Protein AF-A0A536SD25-F1 (afdb_monomer_lite)

Structure (mmCIF, N/CA/C/O backbone):
data_AF-A0A536SD25-F1
#
_entry.id   AF-A0A536SD25-F1
#
loop_
_atom_site.group_PDB
_atom_site.id
_atom_site.type_symbol
_atom_site.label_atom_id
_atom_site.label_alt_id
_atom_site.label_comp_id
_atom_site.label_asym_id
_atom_site.label_entity_id
_atom_site.label_seq_id
_atom_site.pdbx_PDB_ins_code
_atom_site.Cartn_x
_atom_site.Cartn_y
_atom_site.Cartn_z
_atom_site.occupancy
_atom_site.B_iso_or_equiv
_atom_site.auth_seq_id
_atom_site.auth_comp_id
_atom_site.auth_asym_id
_atom_site.auth_atom_id
_atom_site.pdbx_PDB_model_num
ATOM 1 N N . MET A 1 1 ? -5.907 -5.108 15.186 1.00 84.50 1 MET A N 1
ATOM 2 C CA . MET A 1 1 ? -5.564 -6.238 14.288 1.00 84.50 1 MET A CA 1
ATOM 3 C C . MET A 1 1 ? -5.475 -5.700 12.869 1.00 84.50 1 MET A C 1
ATOM 5 O O . MET A 1 1 ? -6.352 -4.924 12.509 1.00 84.50 1 MET A O 1
ATOM 9 N N . ILE A 1 2 ? -4.439 -6.063 12.104 1.00 92.44 2 ILE A N 1
ATOM 10 C CA . ILE A 1 2 ? -4.366 -5.763 10.665 1.00 92.44 2 ILE A CA 1
ATOM 11 C C . ILE A 1 2 ? -4.864 -6.995 9.911 1.00 92.44 2 ILE A C 1
ATOM 13 O O . ILE A 1 2 ? -4.375 -8.096 10.151 1.00 92.44 2 ILE A O 1
ATOM 17 N N . ILE A 1 3 ? -5.845 -6.802 9.038 1.00 92.75 3 ILE A N 1
ATOM 18 C CA . ILE A 1 3 ? -6.518 -7.851 8.278 1.00 92.75 3 ILE A CA 1
ATOM 19 C C . ILE A 1 3 ? -6.179 -7.659 6.802 1.00 92.75 3 ILE A C 1
ATOM 21 O O . ILE A 1 3 ? -6.390 -6.582 6.242 1.00 92.75 3 ILE A O 1
ATOM 25 N N . ALA A 1 4 ? -5.685 -8.716 6.170 1.00 88.56 4 ALA A N 1
ATOM 26 C CA . ALA A 1 4 ? -5.508 -8.801 4.728 1.00 88.56 4 ALA A CA 1
ATOM 27 C C . ALA A 1 4 ? -6.316 -9.992 4.205 1.00 88.56 4 ALA A C 1
ATOM 29 O O . ALA A 1 4 ? -6.414 -11.017 4.877 1.00 88.56 4 ALA A O 1
ATOM 30 N N . ASP A 1 5 ? -6.860 -9.850 3.002 1.00 84.69 5 ASP A N 1
ATOM 31 C CA . ASP A 1 5 ? -7.472 -10.946 2.250 1.00 84.69 5 ASP A CA 1
ATOM 32 C C . ASP A 1 5 ? -6.688 -11.133 0.942 1.00 84.69 5 ASP A C 1
ATOM 34 O O . ASP A 1 5 ? -5.796 -10.338 0.622 1.00 84.69 5 ASP A O 1
ATOM 38 N N . CYS A 1 6 ? -6.981 -12.185 0.184 1.00 81.00 6 CYS A N 1
ATOM 39 C CA . CYS A 1 6 ? -6.296 -12.445 -1.074 1.00 81.00 6 CYS A CA 1
ATOM 40 C C . CYS A 1 6 ? -6.538 -11.310 -2.089 1.00 81.00 6 CYS A C 1
ATOM 42 O O . CYS A 1 6 ? -7.645 -10.787 -2.180 1.00 81.00 6 CYS A O 1
ATOM 44 N N . SER A 1 7 ? -5.553 -10.959 -2.926 1.00 81.69 7 SER A N 1
ATOM 45 C CA . SER A 1 7 ? -5.685 -9.830 -3.873 1.00 81.69 7 SER A CA 1
ATOM 46 C C . SER A 1 7 ? -6.772 -9.992 -4.944 1.00 81.69 7 SER A C 1
ATOM 48 O O . SER A 1 7 ? -7.048 -9.054 -5.681 1.00 81.69 7 SER A O 1
ATOM 50 N N . GLN A 1 8 ? -7.381 -11.170 -5.075 1.00 88.19 8 GLN A N 1
ATOM 51 C CA . GLN A 1 8 ? -8.514 -11.393 -5.977 1.00 88.19 8 GLN A CA 1
ATOM 52 C C . GLN A 1 8 ? -9.857 -11.401 -5.231 1.00 88.19 8 GLN A C 1
ATOM 54 O O . GLN A 1 8 ? -10.895 -11.136 -5.833 1.00 88.19 8 GLN A O 1
ATOM 59 N N . CYS A 1 9 ? -9.854 -11.689 -3.929 1.00 86.25 9 CYS A N 1
ATOM 60 C CA . CYS A 1 9 ? -11.046 -11.966 -3.134 1.00 86.25 9 CYS A CA 1
ATOM 61 C C . CYS A 1 9 ? -12.026 -10.775 -3.090 1.00 86.25 9 CYS A C 1
ATOM 63 O O . CYS A 1 9 ? -13.208 -10.999 -3.359 1.00 86.25 9 CYS A O 1
ATOM 65 N N . PRO A 1 10 ? -11.579 -9.515 -2.893 1.00 86.69 10 PRO A N 1
ATOM 66 C CA . PRO A 1 10 ? -12.476 -8.357 -2.880 1.00 86.69 10 PRO A CA 1
ATOM 67 C C . PRO A 1 10 ? -13.160 -8.077 -4.222 1.00 86.69 10 PRO A C 1
ATOM 69 O O . PRO A 1 10 ? -14.204 -7.436 -4.248 1.00 86.69 10 PRO A O 1
ATOM 72 N N . ILE A 1 11 ? -12.592 -8.541 -5.339 1.00 92.00 11 ILE A N 1
ATOM 73 C CA . ILE A 1 11 ? -13.043 -8.173 -6.693 1.00 92.00 11 ILE A CA 1
ATOM 74 C C . ILE A 1 11 ? -13.643 -9.351 -7.473 1.00 92.00 11 ILE A C 1
ATOM 76 O O . ILE A 1 11 ? -14.315 -9.152 -8.483 1.00 92.00 11 ILE A O 1
ATOM 80 N N . HIS A 1 12 ? -13.437 -10.589 -7.019 1.00 93.31 12 HIS A N 1
ATOM 81 C CA . HIS A 1 12 ? -13.992 -11.770 -7.673 1.00 93.31 12 HIS A CA 1
ATOM 82 C C . HIS A 1 12 ? -15.519 -11.819 -7.495 1.00 93.31 12 HIS A C 1
ATOM 84 O O . HIS A 1 12 ? -15.986 -11.705 -6.360 1.00 93.31 12 HIS A O 1
ATOM 90 N N . PRO A 1 13 ? -16.319 -12.083 -8.549 1.00 88.75 13 PRO A N 1
ATOM 91 C CA . PRO A 1 13 ? -17.784 -12.043 -8.468 1.00 88.75 13 PRO A CA 1
ATOM 92 C C . PRO A 1 13 ? -18.384 -12.894 -7.340 1.00 88.75 13 PRO A C 1
ATOM 94 O O . PRO A 1 13 ? -19.339 -12.478 -6.693 1.00 88.75 13 PRO A O 1
ATOM 97 N N . GLN A 1 14 ? -17.795 -14.063 -7.074 1.00 92.44 14 GLN A N 1
ATOM 98 C CA . GLN A 1 14 ? -18.274 -14.986 -6.038 1.00 92.44 14 GLN A CA 1
ATOM 99 C C . GLN A 1 14 ? -17.653 -14.734 -4.656 1.00 92.44 14 GLN A C 1
ATOM 101 O O . GLN A 1 14 ? -18.274 -15.055 -3.647 1.00 92.44 14 GLN A O 1
ATOM 106 N N . LEU A 1 15 ? -16.435 -14.179 -4.590 1.00 94.38 15 LEU A N 1
ATOM 107 C CA . LEU A 1 15 ? -15.720 -14.009 -3.316 1.00 94.38 15 LEU A CA 1
ATOM 108 C C . LEU A 1 15 ? -15.923 -12.616 -2.724 1.00 94.38 15 LEU A C 1
ATOM 110 O O . LEU A 1 15 ? -15.859 -12.479 -1.511 1.00 94.38 15 LEU A O 1
ATOM 114 N N . LYS A 1 16 ? -16.264 -11.605 -3.529 1.00 94.44 16 LYS A N 1
ATOM 115 C CA . LYS A 1 16 ? -16.527 -10.241 -3.056 1.00 94.44 16 LYS A CA 1
ATOM 116 C C . LYS A 1 16 ? -17.579 -10.182 -1.933 1.00 94.44 16 LYS A C 1
ATOM 118 O O . LYS A 1 16 ? -17.309 -9.544 -0.917 1.00 94.44 16 LYS A O 1
ATOM 123 N N . PRO A 1 17 ? -18.742 -10.867 -2.022 1.00 95.25 17 PRO A N 1
ATOM 124 C CA . PRO A 1 17 ? -19.688 -10.901 -0.902 1.00 95.25 17 PRO A CA 1
ATOM 125 C C . PRO A 1 17 ? -19.109 -11.587 0.344 1.00 95.25 17 PRO A C 1
ATOM 127 O O . PRO A 1 17 ? -19.433 -11.221 1.472 1.00 95.25 17 PRO A O 1
ATOM 130 N N . VAL A 1 18 ? -18.241 -12.584 0.147 1.00 95.38 18 VAL A N 1
ATOM 131 C CA . VAL A 1 18 ? -17.563 -13.305 1.229 1.00 95.38 18 VAL A CA 1
ATOM 132 C C . VAL A 1 18 ? -16.541 -12.400 1.918 1.00 95.38 18 VAL A C 1
ATOM 134 O O . VAL A 1 18 ? -16.542 -12.346 3.147 1.00 95.38 18 VAL A O 1
ATOM 137 N N . PHE A 1 19 ? -15.752 -11.644 1.152 1.00 96.56 19 PHE A N 1
ATOM 138 C CA . PHE A 1 19 ? -14.819 -10.633 1.648 1.00 96.56 19 PHE A CA 1
ATOM 139 C C . PHE A 1 19 ? -15.530 -9.647 2.579 1.00 96.56 19 PHE A C 1
ATOM 141 O O . PHE A 1 19 ? -15.169 -9.553 3.749 1.00 96.56 19 PHE A O 1
ATOM 148 N N . HIS A 1 20 ? -16.607 -9.003 2.117 1.00 97.50 20 HIS A N 1
ATOM 149 C CA . HIS A 1 20 ? -17.361 -8.042 2.936 1.00 97.50 20 HIS A CA 1
ATOM 150 C C . HIS A 1 20 ? -17.975 -8.682 4.187 1.00 97.50 20 HIS A C 1
ATOM 152 O O . HIS A 1 20 ? -17.898 -8.123 5.282 1.00 97.50 20 HIS A O 1
ATOM 158 N N . ARG A 1 21 ? -18.521 -9.900 4.067 1.00 97.06 21 ARG A N 1
ATOM 159 C CA . ARG A 1 21 ? -19.065 -10.642 5.217 1.00 97.06 21 ARG A CA 1
ATOM 160 C C . ARG A 1 21 ? -18.006 -10.898 6.292 1.00 97.06 21 ARG A C 1
ATOM 162 O O . ARG A 1 21 ? -18.295 -10.742 7.479 1.00 97.06 21 ARG A O 1
ATOM 169 N N . TYR A 1 22 ? -16.803 -11.321 5.903 1.00 96.44 22 TYR A N 1
ATOM 170 C CA . TYR A 1 22 ? -15.733 -11.608 6.862 1.00 96.44 22 TYR A CA 1
ATOM 171 C C . TYR A 1 22 ? -15.025 -10.350 7.359 1.00 96.44 22 TYR A C 1
ATOM 173 O O . TYR A 1 22 ? -14.673 -10.318 8.536 1.00 96.44 22 TYR A O 1
ATOM 181 N N . ALA A 1 23 ? -14.904 -9.309 6.533 1.00 96.88 23 ALA A N 1
ATOM 182 C CA . ALA A 1 23 ? -14.450 -7.990 6.963 1.00 96.88 23 ALA A CA 1
ATOM 183 C C . ALA A 1 23 ? -15.318 -7.478 8.120 1.00 96.88 23 ALA A C 1
ATOM 185 O O . ALA A 1 23 ? -14.783 -7.089 9.159 1.00 96.88 23 ALA A O 1
ATOM 186 N N . ARG A 1 24 ? -16.647 -7.604 7.997 1.00 97.75 24 ARG A N 1
ATOM 187 C CA . ARG A 1 24 ? -17.584 -7.275 9.075 1.00 97.75 24 ARG A CA 1
ATOM 188 C C . ARG A 1 24 ? -17.413 -8.153 10.304 1.00 97.75 24 ARG A C 1
ATOM 190 O O . ARG A 1 24 ? -17.169 -7.640 11.392 1.00 97.75 24 ARG A O 1
ATOM 197 N N . LYS A 1 25 ? -17.476 -9.476 10.138 1.00 97.50 25 LYS A N 1
ATOM 198 C CA . LYS A 1 25 ? -17.376 -10.416 11.266 1.00 97.50 25 LYS A CA 1
ATOM 199 C C . LYS A 1 25 ? -16.080 -10.229 12.062 1.00 97.50 25 LYS A C 1
ATOM 201 O O . LYS A 1 25 ? -16.088 -10.293 13.287 1.00 97.50 25 LYS A O 1
ATOM 206 N N . GLN A 1 26 ? -14.955 -10.019 11.380 1.00 96.75 26 GLN A N 1
ATOM 207 C CA . GLN A 1 26 ? -13.673 -9.793 12.045 1.00 96.75 26 GLN A CA 1
ATOM 208 C C . GLN A 1 26 ? -13.610 -8.413 12.701 1.00 96.75 26 GLN A C 1
ATOM 210 O O . GLN A 1 26 ? -13.072 -8.301 13.800 1.00 96.75 26 GLN A O 1
ATOM 215 N N . SER A 1 27 ? -14.188 -7.386 12.076 1.00 97.56 27 SER A N 1
ATOM 216 C CA . SER A 1 27 ? -14.279 -6.047 12.669 1.00 97.56 27 SER A CA 1
ATOM 217 C C . SER A 1 27 ? -15.108 -6.047 13.951 1.00 97.56 27 SER A C 1
ATOM 219 O O . SER A 1 27 ? -14.659 -5.496 14.950 1.00 97.56 27 SER A O 1
ATOM 221 N N . GLU A 1 28 ? -16.247 -6.745 13.976 1.00 97.50 28 GLU A N 1
ATOM 222 C CA . GLU A 1 28 ? -17.081 -6.907 15.178 1.00 97.50 28 GLU A CA 1
ATOM 223 C C . GLU A 1 28 ? -16.288 -7.529 16.340 1.00 97.50 28 GLU A C 1
ATOM 225 O O . GLU A 1 28 ? -16.349 -7.030 17.463 1.00 97.50 28 GLU A O 1
ATOM 230 N N . VAL A 1 29 ? -15.474 -8.559 16.071 1.00 97.31 29 VAL A N 1
ATOM 231 C CA . VAL A 1 29 ? -14.595 -9.170 17.086 1.00 97.31 29 VAL A CA 1
ATOM 232 C C . VAL A 1 29 ? -13.546 -8.175 17.585 1.00 97.31 29 VAL A C 1
ATOM 234 O O . VAL A 1 29 ? -13.345 -8.045 18.790 1.00 97.31 29 VAL A O 1
ATOM 237 N N . VAL A 1 30 ? -12.872 -7.457 16.683 1.00 97.06 30 VAL A N 1
ATOM 238 C CA . VAL A 1 30 ? -11.825 -6.492 17.059 1.00 97.06 30 VAL A CA 1
ATOM 239 C C . VAL A 1 30 ? -12.395 -5.365 17.922 1.00 97.06 30 VAL A C 1
ATOM 241 O O . VAL A 1 30 ? -11.819 -5.043 18.964 1.00 97.06 30 VAL A O 1
ATOM 244 N N . THR A 1 31 ? -13.545 -4.820 17.529 1.00 96.94 31 THR A N 1
ATOM 245 C CA . THR A 1 31 ? -14.230 -3.746 18.254 1.00 96.94 31 THR A CA 1
ATOM 246 C C . THR A 1 31 ? -14.765 -4.220 19.604 1.00 96.94 31 THR A C 1
ATOM 248 O O . THR A 1 31 ? -14.644 -3.491 20.588 1.00 96.94 31 THR A O 1
ATOM 251 N N . ALA A 1 32 ? -15.270 -5.456 19.706 1.00 97.62 32 ALA A N 1
ATOM 252 C CA . ALA A 1 32 ? -15.697 -6.042 20.982 1.00 97.62 32 ALA A CA 1
ATOM 253 C C . ALA A 1 32 ? -14.557 -6.133 22.016 1.00 97.62 32 ALA A C 1
ATOM 255 O O . ALA A 1 32 ? -14.810 -6.132 23.219 1.00 97.62 32 ALA A O 1
ATOM 256 N N . HIS A 1 33 ? -13.303 -6.156 21.557 1.00 97.19 33 HIS A N 1
ATOM 257 C CA . HIS A 1 33 ? -12.107 -6.115 22.401 1.00 97.19 33 HIS A CA 1
ATOM 258 C C . HIS A 1 33 ? -11.491 -4.709 22.538 1.00 97.19 33 HIS A C 1
ATOM 260 O O . HIS A 1 33 ? -10.344 -4.579 22.966 1.00 97.19 33 HIS A O 1
ATOM 266 N N . GLY A 1 34 ? -12.229 -3.649 22.190 1.00 96.19 34 GLY A N 1
ATOM 267 C CA . GLY A 1 34 ? -11.807 -2.257 22.381 1.00 96.19 34 GLY A CA 1
ATOM 268 C C . GLY A 1 34 ? -10.689 -1.792 21.442 1.00 96.19 34 GLY A C 1
ATOM 269 O O . GLY A 1 34 ? -10.063 -0.763 21.694 1.00 96.19 34 GLY A O 1
ATOM 270 N N . ALA A 1 35 ? -10.414 -2.536 20.370 1.00 96.31 35 ALA A N 1
ATOM 271 C CA . ALA A 1 35 ? -9.428 -2.171 19.361 1.00 96.31 35 ALA A CA 1
ATOM 272 C C . ALA A 1 35 ? -10.109 -1.667 18.083 1.00 96.31 35 ALA A C 1
ATOM 274 O O . ALA A 1 35 ? -11.256 -1.997 17.798 1.00 96.31 35 ALA A O 1
ATOM 275 N N . ARG A 1 36 ? -9.372 -0.903 17.271 1.00 95.44 36 ARG A N 1
ATOM 276 C CA . ARG A 1 36 ? -9.824 -0.503 15.934 1.00 95.44 36 ARG A CA 1
ATOM 277 C C . ARG A 1 36 ? -9.369 -1.527 14.882 1.00 95.44 36 ARG A C 1
ATOM 279 O O . ARG A 1 36 ? -8.180 -1.883 14.873 1.00 95.44 36 ARG A O 1
ATOM 286 N N . PRO A 1 37 ? -10.258 -2.009 13.996 1.00 97.56 37 PRO A N 1
ATOM 287 C CA . PRO A 1 37 ? -9.853 -2.820 12.854 1.00 97.56 37 PRO A CA 1
ATOM 288 C C . PRO A 1 37 ? -9.028 -1.999 11.857 1.00 97.56 37 PRO A C 1
ATOM 290 O O . PRO A 1 37 ? -9.214 -0.792 11.692 1.00 97.56 37 PRO A O 1
ATOM 293 N N . ILE A 1 38 ? -8.083 -2.668 11.198 1.00 98.31 38 ILE A N 1
ATOM 294 C CA . ILE A 1 38 ? -7.276 -2.087 10.127 1.00 98.31 38 ILE A CA 1
ATOM 295 C C . ILE A 1 38 ? -7.298 -3.056 8.950 1.00 98.31 38 ILE A C 1
ATOM 297 O O . ILE A 1 38 ? -6.944 -4.222 9.118 1.00 98.31 38 ILE A O 1
ATOM 301 N N . PHE A 1 39 ? -7.663 -2.583 7.764 1.00 98.44 39 PHE A N 1
ATOM 302 C CA . PHE A 1 39 ? -7.565 -3.347 6.528 1.00 98.44 39 PHE A CA 1
ATOM 303 C C . PHE A 1 39 ? -6.294 -3.002 5.769 1.00 98.44 39 PHE A C 1
ATOM 305 O O . PHE A 1 39 ? -5.930 -1.839 5.611 1.00 98.44 39 PHE A O 1
ATOM 312 N N . PHE A 1 40 ? -5.623 -4.028 5.269 1.00 98.50 40 PHE A N 1
ATOM 313 C CA . PHE A 1 40 ? -4.476 -3.891 4.391 1.00 98.50 40 PHE A CA 1
ATOM 314 C C . PHE A 1 40 ? -4.933 -4.056 2.938 1.00 98.50 40 PHE A C 1
ATOM 316 O O . PHE A 1 40 ? -5.194 -5.174 2.492 1.00 98.50 40 PHE A O 1
ATOM 323 N N . MET A 1 41 ? -5.055 -2.938 2.213 1.00 98.38 41 MET A N 1
ATOM 324 C CA . MET A 1 41 ? -5.435 -2.931 0.799 1.00 98.38 41 MET A CA 1
ATOM 325 C C . MET A 1 41 ? -4.293 -3.514 -0.029 1.00 98.38 41 MET A C 1
ATOM 327 O O . MET A 1 41 ? -3.248 -2.883 -0.199 1.00 98.38 41 MET A O 1
ATOM 331 N N . THR A 1 42 ? -4.500 -4.720 -0.544 1.00 95.44 42 THR A N 1
ATOM 332 C CA . THR A 1 42 ? -3.519 -5.442 -1.356 1.00 95.44 42 THR A CA 1
ATOM 333 C C . THR A 1 42 ? -3.403 -4.865 -2.772 1.00 95.44 42 THR A C 1
ATOM 335 O O . THR A 1 42 ? -4.187 -4.016 -3.196 1.00 95.44 42 THR A O 1
ATOM 338 N N . TRP A 1 43 ? -2.369 -5.282 -3.501 1.00 97.62 43 TRP A N 1
ATOM 339 C CA . TRP A 1 43 ? -2.031 -4.801 -4.844 1.00 97.62 43 TRP A CA 1
ATOM 340 C C . TRP A 1 43 ? -2.611 -5.677 -5.957 1.00 97.62 43 TRP A C 1
ATOM 342 O O . TRP A 1 43 ? -2.869 -6.869 -5.779 1.00 97.62 43 TRP A O 1
ATOM 352 N N . ALA A 1 44 ? -2.739 -5.076 -7.140 1.00 97.44 44 ALA A N 1
ATOM 353 C CA . ALA A 1 44 ? -3.017 -5.775 -8.385 1.00 97.44 44 ALA A CA 1
ATOM 354 C C . ALA A 1 44 ? -1.900 -6.764 -8.747 1.00 97.44 44 ALA A C 1
ATOM 356 O O . ALA A 1 44 ? -0.724 -6.533 -8.446 1.00 97.44 44 ALA A O 1
ATOM 357 N N . TYR A 1 45 ? -2.255 -7.842 -9.444 1.00 97.06 45 TYR A N 1
ATOM 358 C CA . TYR A 1 45 ? -1.259 -8.719 -10.057 1.00 97.06 45 TYR A CA 1
ATOM 359 C C . TYR A 1 45 ? -0.525 -7.989 -11.179 1.00 97.06 45 TYR A C 1
ATOM 361 O O . TYR A 1 45 ? -1.107 -7.130 -11.844 1.00 97.06 45 TYR A O 1
ATOM 369 N N . LYS A 1 46 ? 0.745 -8.340 -11.408 1.00 96.81 46 LYS A N 1
ATOM 370 C CA . LYS A 1 46 ? 1.598 -7.628 -12.375 1.00 96.81 46 LYS A CA 1
ATOM 371 C C . LYS A 1 46 ? 0.993 -7.584 -13.780 1.00 96.81 46 LYS A C 1
ATOM 373 O O . LYS A 1 46 ? 1.120 -6.592 -14.485 1.00 96.81 46 LYS A O 1
ATOM 378 N N . ASP A 1 47 ? 0.345 -8.670 -14.186 1.00 96.00 47 ASP A N 1
ATOM 379 C CA . ASP A 1 47 ? -0.298 -8.842 -15.490 1.00 96.00 47 ASP A CA 1
ATOM 380 C C . ASP A 1 47 ? -1.763 -8.377 -15.524 1.00 96.00 47 ASP A C 1
ATOM 382 O O . ASP A 1 47 ? -2.418 -8.505 -16.556 1.00 96.00 47 ASP A O 1
ATOM 386 N N . ARG A 1 48 ? -2.282 -7.832 -14.417 1.00 95.88 48 ARG A N 1
ATOM 387 C CA . ARG A 1 48 ? -3.672 -7.377 -14.265 1.00 95.88 48 ARG A CA 1
ATOM 388 C C . ARG A 1 48 ? -3.761 -6.014 -13.566 1.00 95.88 48 ARG A C 1
ATOM 390 O O . ARG A 1 48 ? -4.389 -5.901 -12.509 1.00 95.88 48 ARG A O 1
ATOM 397 N N . PRO A 1 49 ? -3.153 -4.950 -14.130 1.00 93.69 49 PRO A N 1
ATOM 398 C CA . PRO A 1 49 ? -3.173 -3.615 -13.524 1.00 93.69 49 PRO A CA 1
ATOM 399 C C . PRO A 1 49 ? -4.594 -3.047 -13.350 1.00 93.69 49 PRO A C 1
ATOM 401 O O . PRO A 1 49 ? -4.811 -2.216 -12.464 1.00 93.69 49 PRO A O 1
ATOM 404 N N . ASP A 1 50 ? -5.566 -3.549 -14.125 1.00 93.88 50 ASP A N 1
ATOM 405 C CA . ASP A 1 50 ? -7.001 -3.242 -14.043 1.00 93.88 50 ASP A CA 1
ATOM 406 C C . ASP A 1 50 ? -7.629 -3.567 -12.676 1.00 93.88 50 ASP A C 1
ATOM 408 O O . ASP A 1 50 ? -8.652 -2.988 -12.302 1.00 93.88 50 ASP A O 1
ATOM 412 N N . MET A 1 51 ? -7.000 -4.451 -11.893 1.00 96.69 51 MET A N 1
ATOM 413 C CA . MET A 1 51 ? -7.450 -4.790 -10.541 1.00 96.69 51 MET A CA 1
ATOM 414 C C . MET A 1 51 ? -7.285 -3.630 -9.552 1.00 96.69 51 MET A C 1
ATOM 416 O O . MET A 1 51 ? -8.016 -3.580 -8.567 1.00 96.69 51 MET A O 1
ATOM 420 N N . SER A 1 52 ? -6.348 -2.703 -9.787 1.00 96.31 52 SER A N 1
ATOM 421 C CA . SER A 1 52 ? -5.962 -1.679 -8.799 1.00 96.31 52 SER A CA 1
ATOM 422 C C . SER A 1 52 ? -7.143 -0.816 -8.353 1.00 96.31 52 SER A C 1
ATOM 424 O O . SER A 1 52 ? -7.354 -0.627 -7.157 1.00 96.31 52 SER A O 1
ATOM 426 N N . ALA A 1 53 ? -7.939 -0.325 -9.308 1.00 96.62 53 ALA A N 1
ATOM 427 C CA . ALA A 1 53 ? -9.085 0.535 -9.017 1.00 96.62 53 ALA A CA 1
ATOM 428 C C . ALA A 1 53 ? -10.198 -0.226 -8.281 1.00 96.62 53 ALA A C 1
ATOM 430 O O . ALA A 1 53 ? -10.761 0.283 -7.316 1.00 96.62 53 ALA A O 1
ATOM 431 N N . GLN A 1 54 ? -10.463 -1.467 -8.696 1.00 97.56 54 GLN A N 1
ATOM 432 C CA . GLN A 1 54 ? -11.478 -2.321 -8.078 1.00 97.56 54 GLN A CA 1
ATOM 433 C C . GLN A 1 54 ? -11.086 -2.703 -6.645 1.00 97.56 54 GLN A C 1
ATOM 435 O O . GLN A 1 54 ? -11.915 -2.664 -5.743 1.00 97.56 54 GLN A O 1
ATOM 440 N N . LEU A 1 55 ? -9.812 -3.031 -6.405 1.00 97.75 55 LEU A N 1
ATOM 441 C CA . LEU A 1 55 ? -9.314 -3.295 -5.055 1.00 97.75 55 LEU A CA 1
ATOM 442 C C . LEU A 1 55 ? -9.445 -2.055 -4.176 1.00 97.75 55 LEU A C 1
ATOM 444 O O . LEU A 1 55 ? -9.964 -2.153 -3.066 1.00 97.75 55 LEU A O 1
ATOM 448 N N . ALA A 1 56 ? -9.025 -0.894 -4.682 1.00 97.88 56 ALA A N 1
ATOM 449 C CA . ALA A 1 56 ? -9.136 0.354 -3.943 1.00 97.88 56 ALA A CA 1
ATOM 450 C C . ALA A 1 56 ? -10.585 0.654 -3.545 1.00 97.88 56 ALA A C 1
ATOM 452 O O . ALA A 1 56 ? -10.842 0.935 -2.376 1.00 97.88 56 ALA A O 1
ATOM 453 N N . GLU A 1 57 ? -11.532 0.520 -4.474 1.00 97.81 57 GLU A N 1
ATOM 454 C CA . GLU A 1 57 ? -12.960 0.692 -4.203 1.00 97.81 57 GLU A CA 1
ATOM 455 C C . GLU A 1 57 ? -13.449 -0.263 -3.105 1.00 97.81 57 GLU A C 1
ATOM 457 O O . GLU A 1 57 ? -13.992 0.180 -2.094 1.00 97.81 57 GLU A O 1
ATOM 462 N N . GLN A 1 58 ? -13.222 -1.569 -3.260 1.00 98.19 58 GLN A N 1
ATOM 463 C CA . GLN A 1 58 ? -13.808 -2.569 -2.364 1.00 98.19 58 GLN A CA 1
ATOM 464 C C . GLN A 1 58 ? -13.208 -2.521 -0.953 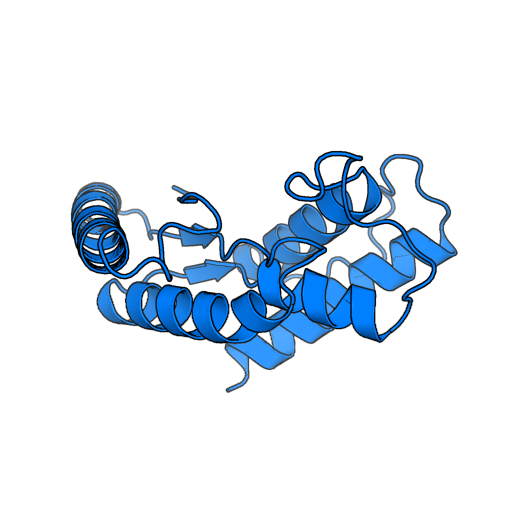1.00 98.19 58 GLN A C 1
ATOM 466 O O . GLN A 1 58 ? -13.943 -2.669 0.024 1.00 98.19 58 GLN A O 1
ATOM 471 N N . TYR A 1 59 ? -11.908 -2.242 -0.822 1.00 98.31 59 TYR A N 1
ATOM 472 C CA . TYR A 1 59 ? -11.290 -2.001 0.486 1.00 98.31 59 TYR A CA 1
ATOM 473 C C . TYR A 1 59 ? -11.753 -0.688 1.124 1.00 98.31 59 TYR A C 1
ATOM 475 O O . TYR A 1 59 ? -11.886 -0.639 2.345 1.00 98.31 59 TYR A O 1
ATOM 483 N N . THR A 1 60 ? -12.016 0.357 0.331 1.00 98.25 60 THR A N 1
ATOM 484 C CA . THR A 1 60 ? -12.545 1.632 0.848 1.00 98.25 60 THR A CA 1
ATOM 485 C C . THR A 1 60 ? -13.961 1.450 1.385 1.00 98.25 60 THR A C 1
ATOM 487 O O . THR A 1 60 ? -14.241 1.870 2.504 1.00 98.25 60 THR A O 1
ATOM 490 N N . LEU A 1 61 ? -14.829 0.766 0.631 1.00 98.25 61 LEU A N 1
ATOM 491 C CA . LEU A 1 61 ? -16.186 0.426 1.070 1.00 98.25 61 LEU A CA 1
ATOM 492 C C . LEU A 1 61 ? -16.158 -0.385 2.368 1.00 98.25 61 LEU A C 1
ATOM 494 O O . LEU A 1 61 ? -16.755 0.027 3.357 1.00 98.25 61 LEU A O 1
ATOM 498 N N . ALA A 1 62 ? -15.376 -1.471 2.405 1.00 98.00 62 ALA A N 1
ATOM 499 C CA . ALA A 1 62 ? -15.236 -2.279 3.614 1.00 98.00 62 ALA A CA 1
ATOM 500 C C . ALA A 1 62 ? -14.694 -1.456 4.793 1.00 98.00 62 ALA A C 1
ATOM 502 O O . ALA A 1 62 ? -15.175 -1.606 5.913 1.00 98.00 62 ALA A O 1
ATOM 503 N N . GLY A 1 63 ? -13.713 -0.581 4.548 1.00 98.00 63 GLY 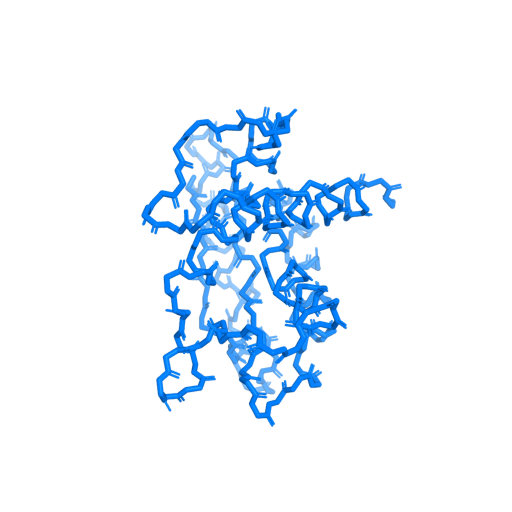A N 1
ATOM 504 C CA . GLY A 1 63 ? -13.172 0.337 5.547 1.00 98.00 63 GLY A CA 1
ATOM 505 C C . GLY A 1 63 ? -14.244 1.225 6.168 1.00 98.00 63 GLY A C 1
ATOM 506 O O . GLY A 1 63 ? -14.401 1.237 7.388 1.00 98.00 63 GLY A O 1
ATOM 507 N N . ASN A 1 64 ? -15.014 1.903 5.320 1.00 98.00 64 ASN A N 1
ATOM 508 C CA . ASN A 1 64 ? -16.076 2.814 5.737 1.00 98.00 64 ASN A CA 1
ATOM 509 C C . ASN A 1 64 ? -17.201 2.085 6.485 1.00 98.00 64 ASN A C 1
ATOM 511 O O . ASN A 1 64 ? -17.606 2.537 7.554 1.00 98.00 64 ASN A O 1
ATOM 515 N N . ASP A 1 65 ? -17.647 0.933 5.979 1.00 98.19 65 ASP A N 1
ATOM 516 C CA . ASP A 1 65 ? -18.741 0.148 6.570 1.00 98.19 65 ASP A CA 1
ATOM 517 C C . ASP A 1 65 ? -18.422 -0.374 7.982 1.00 98.19 65 ASP A C 1
ATOM 519 O O . ASP A 1 65 ? -19.329 -0.722 8.738 1.00 98.19 65 ASP A O 1
ATOM 523 N N . ASN A 1 66 ? -17.136 -0.450 8.340 1.00 97.81 66 ASN A N 1
ATOM 524 C CA . ASN A 1 66 ? -16.664 -1.051 9.589 1.00 97.81 66 ASN A CA 1
ATOM 525 C C . ASN A 1 66 ? -15.885 -0.083 10.496 1.00 97.81 66 ASN A C 1
ATOM 527 O O . ASN A 1 66 ? -15.271 -0.537 11.462 1.00 97.81 66 ASN A O 1
ATOM 531 N N . ASP A 1 67 ? -15.857 1.218 10.175 1.00 96.75 67 ASP A N 1
ATOM 532 C CA . ASP A 1 67 ? -14.980 2.224 10.813 1.00 96.75 67 ASP A CA 1
ATOM 533 C C . ASP A 1 67 ? -13.515 1.743 10.958 1.00 96.75 67 ASP A C 1
ATOM 535 O O . ASP A 1 67 ? -12.800 1.972 11.947 1.00 96.75 67 ASP A O 1
ATOM 539 N N . ALA A 1 68 ? -13.044 1.029 9.937 1.00 97.94 68 ALA A N 1
ATOM 540 C CA . ALA A 1 68 ? -11.699 0.490 9.894 1.00 97.94 68 ALA A CA 1
ATOM 541 C C . ALA A 1 68 ? -10.747 1.467 9.199 1.00 97.94 68 ALA A C 1
ATOM 543 O O . ALA A 1 68 ? -11.062 2.074 8.175 1.00 97.94 68 ALA A O 1
ATOM 544 N N . LEU A 1 69 ? -9.524 1.571 9.719 1.00 97.94 69 LEU A N 1
ATOM 545 C CA . LEU A 1 69 ? -8.445 2.237 8.989 1.00 97.94 69 LEU A CA 1
ATOM 546 C C . LEU A 1 69 ? -8.062 1.381 7.773 1.00 97.94 69 LEU A C 1
ATOM 548 O O . LEU A 1 69 ? -7.916 0.171 7.909 1.00 97.94 69 LEU A O 1
ATOM 552 N N . VAL A 1 70 ? -7.807 1.983 6.612 1.00 98.56 70 VAL A N 1
ATOM 553 C CA . VAL A 1 70 ? -7.311 1.252 5.433 1.00 98.56 70 VAL A CA 1
ATOM 554 C C . VAL A 1 70 ? -5.880 1.673 5.117 1.00 98.56 70 VAL A C 1
ATOM 556 O O . VAL A 1 70 ? -5.610 2.849 4.911 1.00 98.56 70 VAL A O 1
ATOM 559 N N . ILE A 1 71 ? -4.953 0.719 5.053 1.00 98.81 71 ILE A N 1
ATOM 560 C CA . ILE A 1 71 ? -3.580 0.935 4.581 1.00 98.81 71 ILE A CA 1
ATOM 561 C C . ILE A 1 71 ? -3.583 0.802 3.049 1.00 98.81 71 ILE A C 1
ATOM 563 O O . ILE A 1 71 ? -3.772 -0.316 2.566 1.00 98.81 71 ILE A O 1
ATOM 567 N N . PRO A 1 72 ? -3.345 1.875 2.267 1.00 98.69 72 PRO A N 1
ATOM 568 C CA . PRO A 1 72 ? -3.512 1.873 0.810 1.00 98.69 72 PRO A CA 1
ATOM 569 C C . PRO A 1 72 ? -2.286 1.313 0.055 1.00 98.69 72 PRO A C 1
ATOM 571 O O . PRO A 1 72 ? -1.765 1.944 -0.866 1.00 98.69 72 PRO A O 1
ATOM 5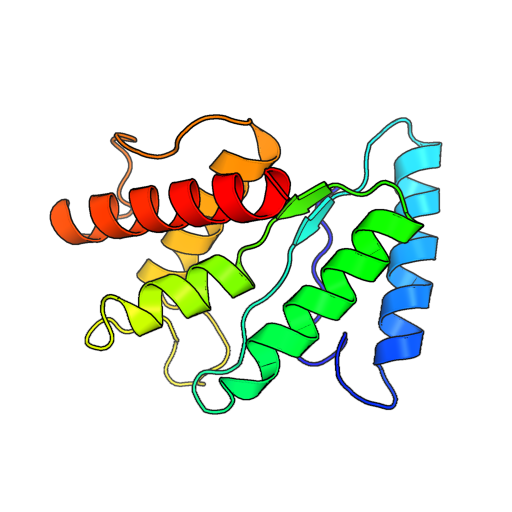74 N N . ALA A 1 73 ? -1.786 0.131 0.437 1.00 98.69 73 ALA A N 1
ATOM 575 C CA . ALA A 1 73 ? -0.568 -0.442 -0.154 1.00 98.69 73 ALA A CA 1
ATOM 576 C C . ALA A 1 73 ? -0.724 -0.754 -1.654 1.00 98.69 73 ALA A C 1
ATOM 578 O O . ALA A 1 73 ? 0.198 -0.504 -2.429 1.00 98.69 73 ALA A O 1
ATOM 579 N N . GLY A 1 74 ? -1.898 -1.217 -2.090 1.00 98.19 74 GLY A N 1
ATOM 580 C CA . GLY A 1 74 ? -2.194 -1.441 -3.506 1.00 98.19 74 GLY A CA 1
ATOM 581 C C . GLY A 1 74 ? -2.091 -0.181 -4.367 1.00 98.19 74 GLY A C 1
ATOM 582 O O . GLY A 1 74 ? -1.520 -0.221 -5.458 1.00 98.19 74 GLY A O 1
ATOM 583 N N . LEU A 1 75 ? -2.563 0.958 -3.853 1.00 98.69 75 LEU A N 1
ATOM 584 C CA . LEU A 1 75 ? -2.419 2.250 -4.529 1.00 98.69 75 LEU A CA 1
ATOM 585 C C . LEU A 1 75 ? -0.960 2.715 -4.557 1.00 98.69 75 LEU A C 1
ATOM 587 O O . LEU A 1 75 ? -0.516 3.265 -5.566 1.00 98.69 75 LEU A O 1
ATOM 591 N N . ALA A 1 76 ? -0.197 2.448 -3.492 1.00 98.81 76 ALA A N 1
ATOM 592 C CA . ALA A 1 76 ? 1.227 2.768 -3.454 1.00 98.81 76 ALA A CA 1
ATOM 593 C C . ALA A 1 76 ? 1.991 1.973 -4.522 1.00 98.81 76 ALA A C 1
ATOM 595 O O . ALA A 1 76 ? 2.801 2.556 -5.242 1.00 98.81 76 ALA A O 1
ATOM 596 N N . PHE A 1 77 ? 1.686 0.679 -4.682 1.00 98.56 77 PHE A N 1
ATOM 597 C CA . PHE A 1 77 ? 2.227 -0.166 -5.754 1.00 98.56 77 PHE A CA 1
ATOM 598 C C . PHE A 1 77 ? 1.929 0.414 -7.135 1.00 98.56 77 PHE A C 1
ATOM 600 O O . PHE A 1 77 ? 2.856 0.657 -7.906 1.00 98.56 77 PHE A O 1
ATOM 607 N N . ALA A 1 78 ? 0.655 0.687 -7.433 1.00 98.44 78 ALA A N 1
ATOM 608 C CA . ALA A 1 78 ? 0.251 1.234 -8.727 1.00 98.44 78 ALA A CA 1
ATOM 609 C C . ALA A 1 78 ? 0.976 2.557 -9.038 1.00 98.44 78 ALA A C 1
ATOM 611 O O . ALA A 1 78 ? 1.492 2.747 -10.141 1.00 98.44 78 ALA A O 1
ATOM 612 N N . LYS A 1 79 ? 1.088 3.445 -8.041 1.00 98.69 79 LYS A N 1
ATOM 613 C CA . LYS A 1 79 ? 1.795 4.727 -8.159 1.00 98.69 79 LYS A CA 1
ATOM 614 C C . LYS A 1 79 ? 3.301 4.543 -8.373 1.00 98.69 79 LYS A C 1
ATOM 616 O O . LYS A 1 79 ? 3.884 5.244 -9.198 1.00 98.69 79 LYS A O 1
ATOM 621 N N . ALA A 1 80 ? 3.935 3.615 -7.658 1.00 98.62 80 ALA A N 1
ATOM 622 C CA . ALA A 1 80 ? 5.367 3.355 -7.784 1.00 98.62 80 ALA A CA 1
ATOM 623 C C . ALA A 1 80 ? 5.721 2.767 -9.157 1.00 98.62 80 ALA A C 1
ATOM 625 O O . ALA A 1 80 ? 6.636 3.266 -9.810 1.00 98.62 80 ALA A O 1
ATOM 626 N N . ILE A 1 81 ? 4.943 1.784 -9.622 1.00 98.31 81 ILE A N 1
ATOM 627 C CA . ILE A 1 81 ? 5.095 1.161 -10.945 1.00 98.31 81 ILE A CA 1
ATOM 628 C C . ILE A 1 81 ? 4.928 2.204 -12.055 1.00 98.31 81 ILE A C 1
ATOM 630 O O . ILE A 1 81 ? 5.729 2.243 -12.983 1.00 98.31 81 ILE A O 1
ATOM 634 N N . ALA A 1 82 ? 3.933 3.091 -11.947 1.00 98.19 82 ALA A N 1
ATOM 635 C CA . ALA A 1 82 ? 3.719 4.148 -12.936 1.00 98.19 82 ALA A CA 1
ATOM 636 C C . ALA A 1 82 ? 4.876 5.165 -12.993 1.00 98.19 82 ALA A C 1
ATOM 638 O O . ALA A 1 82 ? 5.187 5.687 -14.060 1.00 98.19 82 ALA A O 1
ATOM 639 N N . ARG A 1 83 ? 5.511 5.461 -11.851 1.00 98.38 83 ARG A N 1
ATOM 640 C CA . ARG A 1 83 ? 6.603 6.445 -11.752 1.00 98.38 83 ARG A CA 1
ATOM 641 C C . ARG A 1 83 ? 7.971 5.881 -12.151 1.00 98.38 83 ARG A C 1
ATOM 643 O O . ARG A 1 83 ? 8.810 6.641 -12.626 1.00 98.38 83 ARG A O 1
ATOM 650 N N . ARG A 1 84 ? 8.220 4.594 -11.893 1.00 98.25 84 ARG A N 1
ATOM 651 C CA . ARG A 1 84 ? 9.509 3.911 -12.107 1.00 98.25 84 ARG A CA 1
ATOM 652 C C . ARG A 1 84 ? 9.260 2.482 -12.629 1.00 98.25 84 ARG A C 1
ATOM 654 O O . ARG A 1 84 ? 9.419 1.521 -11.871 1.00 98.25 84 ARG A O 1
ATOM 661 N N . PRO A 1 85 ? 8.807 2.326 -13.888 1.00 97.31 85 PRO A N 1
ATOM 662 C CA . PRO A 1 85 ? 8.409 1.029 -14.445 1.00 97.31 85 PRO A CA 1
ATOM 663 C C . PRO A 1 85 ? 9.575 0.050 -14.637 1.00 97.31 85 PRO A C 1
ATOM 665 O O . PRO A 1 85 ? 9.346 -1.138 -14.850 1.00 97.31 85 PRO A O 1
ATOM 668 N N . GLU A 1 86 ? 10.818 0.524 -14.572 1.00 97.56 86 GLU A N 1
ATOM 669 C CA . GLU A 1 86 ? 12.019 -0.306 -14.660 1.00 97.56 86 GLU A CA 1
ATOM 670 C C . GLU A 1 86 ? 12.351 -1.053 -13.355 1.00 97.56 86 GLU A C 1
ATOM 672 O O . GLU A 1 86 ? 13.199 -1.944 -13.356 1.00 97.56 86 GLU A O 1
ATOM 677 N N . LEU A 1 87 ? 11.687 -0.714 -12.243 1.00 98.06 87 LEU A N 1
ATOM 678 C CA . LEU A 1 87 ? 11.819 -1.418 -10.969 1.00 98.06 87 LEU A CA 1
ATOM 679 C C . LEU A 1 87 ? 10.902 -2.651 -10.910 1.00 98.06 87 LEU A C 1
ATOM 681 O O . LEU A 1 87 ? 9.730 -2.602 -11.280 1.00 98.06 87 LEU A O 1
ATOM 685 N N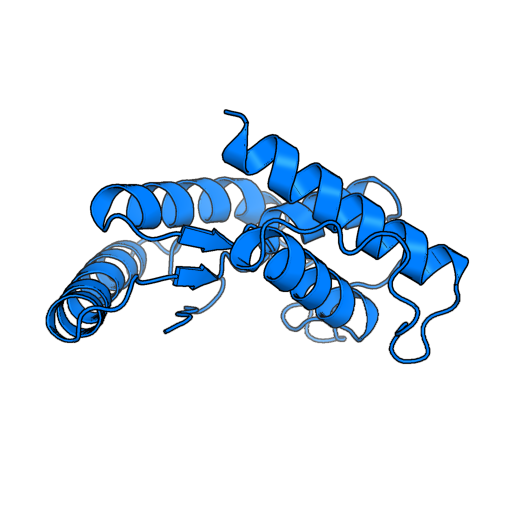 . GLU A 1 88 ? 11.412 -3.759 -10.367 1.00 97.75 88 GLU A N 1
ATOM 686 C CA . GLU A 1 88 ? 10.651 -5.006 -10.237 1.00 97.75 88 GLU A CA 1
ATOM 687 C C . GLU A 1 88 ? 9.984 -5.133 -8.862 1.00 97.75 88 GLU A C 1
ATOM 689 O O . GLU A 1 88 ? 10.630 -5.469 -7.868 1.00 97.75 88 GLU A O 1
ATOM 694 N N . PHE A 1 89 ? 8.673 -4.895 -8.797 1.00 98.19 89 PHE A N 1
ATOM 695 C CA . PHE A 1 89 ? 7.888 -4.950 -7.555 1.00 98.19 89 PHE A CA 1
ATOM 696 C C . PHE A 1 89 ? 7.373 -6.344 -7.200 1.00 98.19 89 PHE A C 1
ATOM 698 O O . PHE A 1 89 ? 6.858 -6.528 -6.095 1.00 98.19 89 PHE A O 1
ATOM 705 N N . TYR A 1 90 ? 7.517 -7.318 -8.100 1.00 98.38 90 TYR A N 1
ATOM 706 C CA . TYR A 1 90 ? 6.939 -8.647 -7.947 1.00 98.38 90 TYR A CA 1
ATOM 707 C C . TYR A 1 90 ? 8.000 -9.745 -7.957 1.00 98.38 90 TYR A C 1
ATOM 709 O O . TYR A 1 90 ? 9.061 -9.621 -8.564 1.00 98.38 90 TYR A O 1
ATOM 717 N N . GLN A 1 91 ? 7.683 -10.856 -7.308 1.00 98.06 91 GLN A N 1
ATOM 718 C CA . GLN A 1 91 ? 8.368 -12.124 -7.527 1.00 98.06 91 GLN A CA 1
ATOM 719 C C . GLN A 1 91 ? 8.052 -12.665 -8.936 1.00 98.06 91 GLN A C 1
ATOM 721 O O . GLN A 1 91 ? 7.089 -12.214 -9.571 1.00 98.06 91 GLN A O 1
ATOM 726 N N . PRO A 1 92 ? 8.800 -13.672 -9.432 1.00 97.38 92 PRO A N 1
ATOM 727 C CA . PRO A 1 92 ? 8.555 -14.271 -10.748 1.00 97.38 92 PRO A CA 1
ATOM 728 C C . PRO A 1 92 ? 7.125 -14.795 -10.958 1.00 97.38 92 PRO A C 1
ATOM 730 O O . PRO A 1 92 ? 6.662 -14.883 -12.094 1.00 97.38 92 PRO A O 1
ATOM 733 N N . ASP A 1 93 ? 6.404 -15.098 -9.874 1.00 96.88 93 ASP A N 1
ATOM 734 C CA . ASP A 1 93 ? 5.006 -15.528 -9.916 1.00 96.88 93 ASP A CA 1
ATOM 735 C C . ASP A 1 93 ? 4.007 -14.422 -10.293 1.00 96.88 93 ASP A C 1
ATOM 737 O O . ASP A 1 93 ? 2.847 -14.732 -10.559 1.00 96.88 93 ASP A O 1
ATOM 741 N N . LYS A 1 94 ? 4.440 -13.151 -10.361 1.00 96.94 94 LYS A N 1
ATOM 742 C CA . LYS A 1 94 ? 3.622 -11.967 -10.693 1.00 96.94 94 LYS A CA 1
ATOM 743 C C . LYS A 1 94 ? 2.557 -11.603 -9.652 1.00 96.94 94 LYS A C 1
ATOM 745 O O . LYS A 1 94 ? 1.704 -10.752 -9.930 1.00 96.94 94 LYS A O 1
ATOM 750 N N . ARG A 1 95 ? 2.576 -12.231 -8.474 1.00 96.06 95 ARG A N 1
ATOM 751 C CA . ARG A 1 95 ? 1.563 -12.083 -7.415 1.00 96.06 95 ARG A CA 1
ATOM 752 C C . ARG A 1 95 ? 2.165 -11.545 -6.131 1.00 96.06 95 ARG A C 1
ATOM 754 O O . ARG A 1 95 ? 1.639 -10.578 -5.579 1.00 96.06 95 ARG A O 1
ATOM 761 N N . HIS A 1 96 ? 3.251 -12.152 -5.672 1.00 96.38 96 HIS A N 1
ATOM 762 C CA . HIS A 1 96 ? 3.889 -11.783 -4.416 1.00 96.38 96 HIS A CA 1
ATOM 763 C C . HIS A 1 96 ? 4.873 -10.631 -4.612 1.00 96.38 96 HIS A C 1
ATOM 765 O O . HIS A 1 96 ? 5.417 -10.468 -5.706 1.00 96.38 96 HIS A O 1
ATOM 771 N N . PRO A 1 97 ? 5.110 -9.817 -3.573 1.00 97.44 97 PRO A N 1
ATOM 772 C CA . PRO A 1 97 ? 5.970 -8.661 -3.687 1.00 97.44 97 PRO A CA 1
ATOM 773 C C . PRO A 1 97 ? 7.444 -9.081 -3.649 1.00 97.44 97 PRO A C 1
ATOM 775 O O . PRO A 1 97 ? 7.844 -9.993 -2.920 1.00 97.44 97 PRO A O 1
ATOM 778 N N . SER A 1 98 ? 8.273 -8.383 -4.419 1.00 98.19 98 SER A N 1
ATOM 779 C CA . SER A 1 98 ? 9.730 -8.436 -4.283 1.00 98.19 98 SER A CA 1
ATOM 780 C C . SER A 1 98 ? 10.185 -7.730 -2.993 1.00 98.19 98 SER A C 1
ATOM 782 O O . SER A 1 98 ? 9.363 -7.234 -2.214 1.00 98.19 98 SER A O 1
ATOM 784 N N . LEU A 1 99 ? 11.500 -7.629 -2.760 1.00 98.12 99 LEU A N 1
ATOM 785 C CA . LEU A 1 99 ? 12.042 -6.854 -1.636 1.00 98.12 99 LEU A CA 1
ATOM 786 C C . LEU A 1 99 ? 11.597 -5.382 -1.687 1.00 98.12 99 LEU A C 1
ATOM 788 O O . LEU A 1 99 ? 11.142 -4.845 -0.679 1.00 98.12 99 LEU A O 1
ATOM 792 N N . ILE A 1 100 ? 11.661 -4.743 -2.861 1.00 98.19 100 ILE A N 1
ATOM 793 C CA . ILE A 1 100 ? 11.251 -3.340 -3.010 1.00 98.19 100 ILE A CA 1
ATOM 794 C C . ILE A 1 100 ? 9.735 -3.167 -2.845 1.00 98.19 100 ILE A C 1
ATOM 796 O O . ILE A 1 100 ? 9.295 -2.201 -2.222 1.00 98.19 100 ILE A O 1
ATOM 800 N N . GLY A 1 101 ? 8.932 -4.128 -3.320 1.00 98.25 101 GLY A N 1
ATOM 801 C CA . GLY A 1 101 ? 7.484 -4.130 -3.107 1.00 98.25 101 GLY A CA 1
ATOM 802 C C . GLY A 1 101 ? 7.130 -4.295 -1.629 1.00 98.25 101 GLY A C 1
ATOM 803 O O . GLY A 1 101 ? 6.299 -3.563 -1.092 1.00 98.25 101 GLY A O 1
ATOM 804 N N . THR A 1 102 ? 7.823 -5.199 -0.938 1.00 98.31 102 THR A N 1
ATOM 805 C CA . THR A 1 102 ? 7.653 -5.423 0.504 1.00 98.31 102 THR A CA 1
ATOM 806 C C . THR A 1 102 ? 8.026 -4.172 1.299 1.00 98.31 102 THR A C 1
ATOM 808 O O . THR A 1 102 ? 7.280 -3.758 2.187 1.00 98.31 102 THR A O 1
ATOM 811 N N . TYR A 1 103 ? 9.136 -3.518 0.947 1.00 98.62 103 TYR A N 1
ATOM 812 C CA . TYR A 1 103 ? 9.560 -2.274 1.587 1.00 98.62 103 TYR A CA 1
ATOM 813 C C . TYR A 1 103 ? 8.542 -1.144 1.384 1.00 98.62 103 TYR A C 1
ATOM 815 O O . TYR A 1 103 ? 8.178 -0.462 2.341 1.00 98.62 103 TYR A O 1
ATOM 823 N N . LEU A 1 104 ? 8.004 -0.988 0.171 1.00 98.88 104 LEU A N 1
ATOM 824 C CA . LEU A 1 104 ? 6.955 -0.008 -0.117 1.00 98.88 104 LEU A CA 1
ATOM 825 C C . LEU A 1 104 ? 5.684 -0.250 0.711 1.00 98.88 104 LEU A C 1
ATOM 827 O O . LEU A 1 104 ? 5.129 0.691 1.290 1.00 98.88 104 LEU A O 1
ATOM 831 N N . ALA A 1 105 ? 5.237 -1.504 0.806 1.00 98.62 105 ALA A N 1
ATOM 832 C CA . ALA A 1 105 ? 4.107 -1.892 1.649 1.00 98.62 105 ALA A CA 1
ATOM 833 C C . ALA A 1 105 ? 4.366 -1.581 3.136 1.00 98.62 105 ALA A C 1
ATOM 835 O O . ALA A 1 105 ? 3.476 -1.066 3.823 1.00 98.62 105 ALA A O 1
ATOM 836 N N . ALA A 1 106 ? 5.587 -1.820 3.624 1.00 98.44 106 ALA A N 1
ATOM 837 C CA . ALA A 1 106 ? 5.985 -1.492 4.991 1.00 98.44 106 ALA A CA 1
ATOM 838 C C . ALA A 1 106 ? 5.999 0.026 5.246 1.00 98.44 106 ALA A C 1
ATOM 840 O O . ALA A 1 106 ? 5.420 0.483 6.233 1.00 98.44 106 ALA A O 1
ATOM 841 N N . CYS A 1 107 ? 6.575 0.826 4.341 1.00 98.81 107 CYS A N 1
ATOM 842 C CA . CYS A 1 107 ? 6.541 2.290 4.434 1.00 98.81 107 CYS A CA 1
ATOM 843 C C . CYS A 1 107 ? 5.104 2.830 4.426 1.00 98.81 107 CYS A C 1
ATOM 845 O O . CYS A 1 107 ? 4.781 3.717 5.214 1.00 98.81 107 CYS A O 1
ATOM 847 N N . THR A 1 108 ? 4.233 2.274 3.580 1.00 98.88 108 THR A N 1
ATOM 848 C CA . THR A 1 108 ? 2.816 2.672 3.500 1.00 98.88 108 THR A CA 1
ATOM 849 C C . THR A 1 108 ? 2.071 2.321 4.787 1.00 98.88 108 THR A C 1
ATOM 851 O O . THR A 1 108 ? 1.305 3.132 5.304 1.00 98.88 108 THR A O 1
ATOM 854 N N . THR A 1 109 ? 2.348 1.143 5.353 1.00 98.69 109 THR A N 1
ATOM 855 C CA . THR A 1 109 ? 1.816 0.719 6.657 1.00 98.69 109 THR A CA 1
ATOM 856 C C . THR A 1 109 ? 2.261 1.661 7.768 1.00 98.69 109 THR A C 1
ATOM 858 O O . THR A 1 109 ? 1.426 2.138 8.534 1.00 98.69 109 THR A O 1
ATOM 861 N N . TYR A 1 110 ? 3.557 1.978 7.833 1.00 98.38 110 TYR A N 1
ATOM 862 C CA . TYR A 1 110 ? 4.097 2.906 8.823 1.00 98.38 110 TYR A CA 1
ATOM 863 C C . TYR A 1 110 ? 3.418 4.277 8.733 1.00 98.38 110 TYR A C 1
ATOM 865 O O . TYR A 1 110 ? 2.931 4.797 9.739 1.00 98.38 110 TYR A O 1
ATOM 873 N N . ALA A 1 111 ? 3.323 4.818 7.517 1.00 98.56 111 ALA A N 1
ATOM 874 C CA . ALA A 1 111 ? 2.701 6.106 7.254 1.00 98.56 111 ALA A CA 1
ATOM 875 C C . ALA A 1 111 ? 1.229 6.146 7.683 1.00 98.56 111 ALA A C 1
ATOM 877 O O . ALA A 1 111 ? 0.824 7.066 8.393 1.00 98.56 111 ALA A O 1
ATOM 878 N N . ALA A 1 112 ? 0.442 5.136 7.307 1.00 98.38 112 ALA A N 1
ATOM 879 C CA . ALA A 1 112 ? -0.986 5.081 7.608 1.00 98.38 112 ALA A CA 1
ATOM 880 C C . ALA A 1 112 ? -1.269 4.863 9.104 1.00 98.38 112 ALA A C 1
ATOM 882 O O . ALA A 1 112 ? -2.114 5.548 9.679 1.00 98.38 112 ALA A O 1
ATOM 883 N N . VAL A 1 113 ? -0.556 3.932 9.747 1.00 97.75 113 VAL A N 1
ATOM 884 C CA . VAL A 1 113 ? -0.821 3.546 11.144 1.00 97.75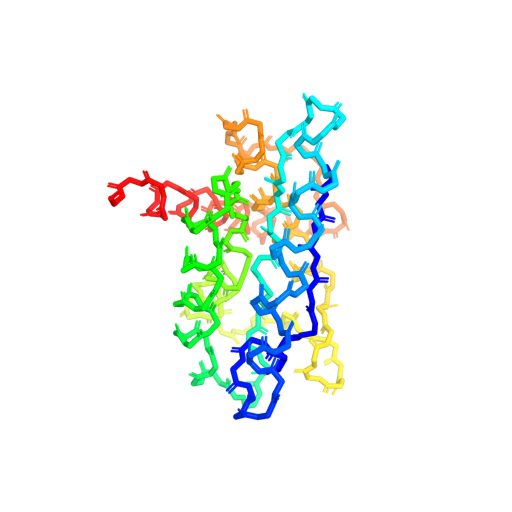 113 VAL A CA 1
ATOM 885 C C . VAL A 1 113 ? -0.311 4.600 12.123 1.00 97.75 113 VAL A C 1
ATOM 887 O O . VAL A 1 113 ? -1.028 4.978 13.048 1.00 97.75 113 VAL A O 1
ATOM 890 N N . PHE A 1 114 ? 0.912 5.097 11.925 1.00 97.00 114 PHE A N 1
ATOM 891 C CA . PHE A 1 114 ? 1.530 6.044 12.858 1.00 97.00 114 PHE A CA 1
ATOM 892 C C . PHE A 1 114 ? 1.284 7.505 12.495 1.00 97.00 114 PHE A C 1
ATOM 894 O O . PHE A 1 114 ? 1.650 8.378 13.282 1.00 97.00 114 PHE A O 1
ATOM 901 N N . LYS A 1 115 ? 0.696 7.784 11.323 1.00 96.38 115 LYS A N 1
ATOM 902 C CA . LYS A 1 115 ? 0.524 9.145 10.785 1.00 96.38 115 LYS A CA 1
ATOM 903 C C . LYS A 1 115 ? 1.847 9.920 10.743 1.00 96.38 115 LYS A C 1
ATOM 905 O O . LYS A 1 115 ? 1.892 11.124 10.986 1.00 96.38 115 LYS A O 1
ATOM 910 N N . LYS A 1 116 ? 2.943 9.209 10.472 1.00 97.50 116 LYS A N 1
ATOM 911 C CA . LYS A 1 116 ? 4.306 9.743 10.425 1.00 97.50 116 LYS A CA 1
ATOM 912 C C . LYS A 1 116 ? 4.915 9.471 9.069 1.00 97.50 116 LYS A C 1
ATOM 914 O O . LYS A 1 116 ? 4.776 8.378 8.534 1.00 97.50 116 LYS A O 1
ATOM 919 N N . SER A 1 117 ? 5.641 10.451 8.548 1.00 98.06 117 SER A N 1
ATOM 920 C CA . SER A 1 117 ? 6.323 10.270 7.277 1.00 98.06 117 SER A CA 1
ATOM 921 C C . SER A 1 117 ? 7.406 9.190 7.384 1.00 98.06 117 SER A C 1
ATOM 923 O O . SER A 1 117 ? 8.242 9.273 8.285 1.00 98.06 117 SER A O 1
ATOM 925 N N . PRO A 1 118 ? 7.433 8.187 6.483 1.00 97.88 118 PRO A N 1
ATOM 926 C CA . PRO A 1 118 ? 8.531 7.229 6.388 1.00 97.88 118 PRO A CA 1
ATOM 927 C C . PRO A 1 118 ? 9.761 7.848 5.700 1.00 97.88 118 PRO A C 1
ATOM 929 O O . PRO A 1 118 ? 10.827 7.236 5.671 1.00 97.88 118 PRO A O 1
ATOM 932 N N . VAL A 1 119 ? 9.618 9.046 5.124 1.00 98.44 119 VAL A N 1
ATOM 933 C CA . VAL A 1 119 ? 10.658 9.752 4.374 1.00 98.44 119 VAL A CA 1
ATOM 934 C C . VAL A 1 119 ? 11.796 10.159 5.304 1.00 98.44 119 VAL A C 1
ATOM 936 O O . VAL A 1 119 ? 11.616 10.962 6.214 1.00 98.44 119 VAL A O 1
ATOM 939 N N . GLY A 1 120 ? 12.990 9.630 5.037 1.00 96.38 120 GLY A N 1
ATOM 940 C CA . GLY A 1 120 ? 14.182 9.860 5.859 1.00 96.38 120 GLY A CA 1
ATOM 941 C C . GLY A 1 120 ? 14.428 8.781 6.905 1.00 96.38 120 GLY A C 1
ATOM 942 O O . GLY A 1 120 ? 15.385 8.901 7.664 1.00 96.38 120 GLY A O 1
ATOM 943 N N . ASN A 1 121 ? 13.619 7.716 6.928 1.00 94.62 121 ASN A N 1
ATOM 944 C CA . ASN A 1 121 ? 13.944 6.535 7.716 1.00 94.62 121 ASN A CA 1
ATOM 945 C C . ASN A 1 121 ? 15.284 5.949 7.236 1.00 94.62 121 ASN A C 1
ATOM 947 O O . ASN A 1 121 ? 15.485 5.742 6.036 1.00 94.62 121 ASN A O 1
ATOM 951 N N . THR A 1 122 ? 16.200 5.714 8.176 1.00 94.50 122 THR A N 1
ATOM 952 C CA . THR A 1 122 ? 17.557 5.220 7.910 1.00 94.50 122 THR A CA 1
ATOM 953 C C . THR A 1 122 ? 17.590 3.728 7.591 1.00 94.50 122 THR A C 1
ATOM 955 O O . THR A 1 122 ? 18.545 3.252 6.979 1.00 94.50 122 THR A O 1
ATOM 958 N N . TYR A 1 123 ? 16.550 2.977 7.959 1.00 95.19 123 TYR A N 1
ATOM 959 C CA . TYR A 1 123 ? 16.428 1.576 7.587 1.00 95.19 123 TYR A CA 1
ATOM 960 C C . TYR A 1 123 ? 15.947 1.435 6.134 1.00 95.19 123 TYR A C 1
ATOM 962 O O . TYR A 1 123 ? 14.820 1.808 5.801 1.00 95.19 123 TYR A O 1
ATOM 970 N N . ALA A 1 124 ? 16.789 0.848 5.278 1.00 93.12 124 ALA A N 1
ATOM 971 C CA . ALA A 1 124 ? 16.539 0.673 3.842 1.00 93.12 124 ALA A CA 1
ATOM 972 C C . ALA A 1 124 ? 16.420 -0.797 3.393 1.00 93.12 124 ALA A C 1
ATOM 974 O O . ALA A 1 124 ? 16.319 -1.062 2.202 1.00 93.12 124 ALA A O 1
ATOM 975 N N . ALA A 1 125 ? 16.459 -1.767 4.315 1.00 93.31 125 ALA A N 1
ATOM 976 C CA . ALA A 1 125 ? 16.382 -3.204 4.004 1.00 93.31 125 ALA A CA 1
ATOM 977 C C . ALA A 1 125 ? 17.415 -3.714 2.966 1.00 93.31 125 ALA A C 1
ATOM 979 O O . ALA A 1 125 ? 17.174 -4.710 2.292 1.00 93.31 125 ALA A O 1
ATOM 980 N N . GLY A 1 126 ? 18.561 -3.034 2.821 1.00 95.06 126 GLY A N 1
ATOM 981 C CA . GLY A 1 126 ? 19.580 -3.353 1.810 1.00 95.06 126 GLY A CA 1
ATOM 982 C C . GLY A 1 126 ? 19.291 -2.805 0.404 1.00 95.06 126 GLY A C 1
ATOM 983 O O . GLY A 1 126 ? 20.062 -3.069 -0.512 1.00 95.06 126 GLY A O 1
ATOM 984 N N . ILE A 1 127 ? 18.210 -2.039 0.229 1.00 97.69 127 ILE A N 1
ATOM 985 C CA . ILE A 1 127 ? 17.891 -1.303 -1.002 1.00 97.69 127 ILE A CA 1
ATOM 986 C C . ILE A 1 127 ? 18.799 -0.071 -1.087 1.00 97.69 127 ILE A C 1
ATOM 988 O O . ILE A 1 127 ? 19.107 0.550 -0.065 1.00 97.69 127 ILE A O 1
ATOM 992 N N . ASP A 1 128 ? 19.220 0.300 -2.298 1.00 96.94 128 ASP A N 1
ATOM 993 C CA . ASP A 1 128 ? 20.035 1.496 -2.486 1.00 96.94 128 ASP A CA 1
ATOM 994 C C . ASP A 1 128 ? 19.303 2.763 -1.984 1.00 96.94 128 ASP A C 1
ATOM 996 O O . ASP A 1 128 ? 18.068 2.841 -2.042 1.00 96.94 128 ASP A O 1
ATOM 1000 N N . PRO A 1 129 ? 20.031 3.783 -1.492 1.00 96.75 129 PRO A N 1
ATOM 1001 C CA . PRO A 1 129 ? 19.407 4.940 -0.853 1.00 96.75 129 PRO A CA 1
ATOM 1002 C C . PRO A 1 129 ? 18.451 5.730 -1.755 1.00 96.75 129 PRO A C 1
ATOM 1004 O O . PRO A 1 129 ? 17.474 6.295 -1.260 1.00 96.75 129 PRO A O 1
ATOM 1007 N N . VAL A 1 130 ? 18.712 5.778 -3.066 1.00 97.44 130 VAL A N 1
ATOM 1008 C CA . VAL A 1 130 ? 17.888 6.535 -4.019 1.00 97.44 130 VAL A CA 1
ATOM 1009 C C . VAL A 1 130 ? 16.548 5.833 -4.206 1.00 97.44 130 VAL A C 1
ATOM 1011 O O . VAL A 1 130 ? 15.496 6.466 -4.070 1.00 97.44 130 VAL A O 1
ATOM 1014 N N . THR A 1 131 ? 16.572 4.521 -4.442 1.00 98.31 131 THR A N 1
ATOM 1015 C CA . THR A 1 131 ? 15.354 3.713 -4.550 1.00 98.31 131 THR A CA 1
ATOM 1016 C C . THR A 1 131 ? 14.593 3.701 -3.227 1.00 98.31 131 THR A C 1
ATOM 1018 O O . THR A 1 131 ? 13.391 3.958 -3.221 1.00 98.31 131 THR A O 1
ATOM 1021 N N . ALA A 1 132 ? 15.263 3.506 -2.087 1.00 98.50 132 ALA A N 1
ATOM 1022 C CA . ALA A 1 132 ? 14.606 3.529 -0.779 1.00 98.50 132 ALA A CA 1
ATOM 1023 C C . ALA A 1 132 ? 13.890 4.867 -0.520 1.00 98.50 132 ALA A C 1
ATOM 1025 O O . ALA A 1 132 ? 12.719 4.878 -0.131 1.00 98.50 132 ALA A O 1
ATOM 1026 N N . ARG A 1 133 ? 14.544 6.001 -0.812 1.00 98.44 133 ARG A N 1
ATOM 1027 C CA . ARG A 1 133 ? 13.940 7.337 -0.683 1.00 98.44 133 ARG A CA 1
ATOM 1028 C C . ARG A 1 133 ? 12.727 7.511 -1.597 1.00 98.44 133 ARG A C 1
ATOM 1030 O O . ARG A 1 133 ? 11.718 8.066 -1.162 1.00 98.44 133 ARG A O 1
ATOM 1037 N N . PHE A 1 134 ? 12.799 7.017 -2.832 1.00 98.75 134 PHE A N 1
ATOM 1038 C CA . PHE A 1 134 ? 11.673 7.023 -3.767 1.00 98.75 134 PHE A CA 1
ATOM 1039 C C . PHE A 1 134 ? 10.471 6.219 -3.240 1.00 98.75 134 PHE A C 1
ATOM 1041 O O . PHE A 1 134 ? 9.333 6.696 -3.306 1.00 98.75 134 PHE A O 1
ATOM 1048 N N . LEU A 1 135 ? 10.710 5.029 -2.679 1.00 98.81 135 LEU A N 1
ATOM 1049 C CA . LEU A 1 135 ? 9.656 4.182 -2.110 1.00 98.81 135 LEU A CA 1
ATOM 1050 C C . LEU A 1 135 ? 9.019 4.837 -0.876 1.00 98.81 135 LEU A C 1
ATOM 1052 O O . LEU A 1 135 ? 7.794 4.878 -0.769 1.00 98.81 135 LEU A O 1
ATOM 1056 N N . GLN A 1 136 ? 9.831 5.421 0.012 1.00 98.81 136 GLN A N 1
ATOM 1057 C CA . GLN A 1 136 ? 9.341 6.185 1.164 1.00 98.81 136 GLN A CA 1
ATOM 1058 C C . GLN A 1 136 ? 8.455 7.361 0.726 1.00 98.81 136 GLN A C 1
ATOM 1060 O O . GLN A 1 136 ? 7.364 7.545 1.267 1.00 98.81 136 GLN A O 1
ATOM 1065 N N . GLN A 1 137 ? 8.899 8.142 -0.265 1.00 98.88 137 GLN A N 1
ATOM 1066 C CA . GLN A 1 137 ? 8.130 9.284 -0.764 1.00 98.88 137 GLN A CA 1
ATOM 1067 C C . GLN A 1 137 ? 6.821 8.831 -1.413 1.00 98.88 137 GLN A C 1
ATOM 1069 O O . GLN A 1 137 ? 5.767 9.399 -1.148 1.00 98.88 137 GLN A O 1
ATOM 1074 N N . THR A 1 138 ? 6.857 7.761 -2.207 1.00 98.88 138 THR A N 1
ATOM 1075 C CA . THR A 1 138 ? 5.652 7.227 -2.853 1.00 98.88 138 THR A CA 1
ATOM 1076 C C . THR A 1 138 ? 4.638 6.706 -1.833 1.00 98.88 138 THR A C 1
ATOM 1078 O O . THR A 1 138 ? 3.439 6.949 -1.993 1.00 98.88 138 THR A O 1
ATOM 1081 N N . ALA A 1 139 ? 5.095 6.058 -0.759 1.00 98.88 139 ALA A N 1
ATOM 1082 C CA . ALA A 1 139 ? 4.239 5.684 0.364 1.00 98.88 139 ALA A CA 1
ATOM 1083 C C . ALA A 1 139 ? 3.600 6.916 1.031 1.00 98.88 139 ALA A C 1
ATOM 1085 O O . ALA A 1 139 ? 2.385 6.937 1.231 1.00 98.88 139 ALA A O 1
ATOM 1086 N N . GLN A 1 140 ? 4.396 7.954 1.320 1.00 98.75 140 GLN A N 1
ATOM 1087 C CA . GLN A 1 140 ? 3.912 9.189 1.943 1.00 98.75 140 GLN A CA 1
ATOM 1088 C C . GLN A 1 140 ? 2.850 9.890 1.090 1.00 98.75 140 GLN A C 1
ATOM 1090 O O . GLN A 1 140 ? 1.761 10.176 1.588 1.00 98.75 140 GLN A O 1
ATOM 1095 N N . ASP A 1 141 ? 3.140 10.112 -0.194 1.00 98.75 141 ASP A N 1
ATOM 1096 C CA . ASP A 1 141 ? 2.216 10.752 -1.134 1.00 98.75 141 ASP A CA 1
ATOM 1097 C C . ASP A 1 141 ? 0.901 9.972 -1.229 1.00 98.75 141 ASP A C 1
ATOM 1099 O O . ASP A 1 141 ? -0.178 10.549 -1.321 1.00 98.75 141 ASP A O 1
ATOM 1103 N N . THR A 1 142 ? 0.982 8.638 -1.249 1.00 98.75 142 THR A N 1
ATOM 1104 C CA . THR A 1 142 ? -0.199 7.773 -1.344 1.00 98.75 142 THR A CA 1
ATOM 1105 C C . THR A 1 142 ? -1.073 7.889 -0.108 1.00 98.75 142 THR A C 1
ATOM 1107 O O . THR A 1 142 ? -2.282 8.039 -0.242 1.00 98.75 142 THR A O 1
ATOM 1110 N N . VAL A 1 143 ? -0.484 7.848 1.088 1.00 98.69 143 VAL A N 1
ATOM 1111 C CA . VAL A 1 143 ? -1.244 7.963 2.339 1.00 98.69 143 VAL A CA 1
ATOM 1112 C C . VAL A 1 143 ? -1.878 9.345 2.480 1.00 98.69 143 VAL A C 1
ATOM 1114 O O . VAL A 1 143 ? -3.049 9.432 2.845 1.00 98.69 143 VAL A O 1
ATOM 1117 N N . GLN A 1 144 ? -1.148 10.416 2.152 1.00 98.31 144 GLN A N 1
ATOM 1118 C CA . GLN A 1 144 ? -1.693 11.777 2.188 1.00 98.31 144 GLN A CA 1
ATOM 1119 C C . GLN A 1 144 ? -2.854 11.956 1.211 1.00 98.31 144 GLN A C 1
ATOM 1121 O O . GLN A 1 144 ? -3.884 12.503 1.586 1.00 98.31 144 GLN A O 1
ATOM 1126 N N . GLU A 1 145 ? -2.710 11.471 -0.022 1.00 98.19 145 GLU A N 1
ATOM 1127 C CA . GLU A 1 145 ? -3.775 11.559 -1.019 1.00 98.19 145 GLU A CA 1
ATOM 1128 C C . GLU A 1 145 ? -4.988 10.700 -0.642 1.00 98.19 145 GLU A C 1
ATOM 1130 O O . GLU A 1 145 ? -6.119 11.121 -0.851 1.00 98.19 145 GLU A O 1
ATOM 1135 N N . TYR A 1 146 ? -4.775 9.505 -0.084 1.00 98.06 146 TYR A N 1
ATOM 1136 C CA . TYR A 1 146 ? -5.863 8.590 0.261 1.00 98.06 146 TYR A CA 1
ATOM 1137 C C . TYR A 1 146 ? -6.730 9.113 1.416 1.00 98.06 146 TYR A C 1
ATOM 1139 O O . TYR A 1 146 ? -7.948 8.995 1.352 1.00 98.06 146 TYR A O 1
ATOM 1147 N N . PHE A 1 147 ? -6.120 9.713 2.445 1.00 96.62 147 PHE A N 1
ATOM 1148 C CA . PHE A 1 147 ? -6.842 10.251 3.610 1.00 96.62 147 PHE A CA 1
ATOM 1149 C C . PHE A 1 147 ? -7.168 11.748 3.528 1.00 96.62 147 PHE A C 1
ATOM 1151 O O . PHE A 1 147 ? -7.835 12.265 4.419 1.00 96.62 147 PHE A O 1
ATOM 1158 N N . GLY A 1 148 ? -6.668 12.455 2.513 1.00 91.19 148 GLY A N 1
ATOM 1159 C CA . GLY A 1 148 ? -6.985 13.865 2.263 1.00 91.19 148 GLY A CA 1
ATOM 1160 C C . GLY A 1 148 ? -8.220 14.087 1.385 1.00 91.19 148 GLY A C 1
ATOM 1161 O O . GLY A 1 148 ? -8.498 15.232 1.036 1.00 91.19 148 GLY A O 1
ATOM 1162 N N . ARG A 1 149 ? -8.900 13.007 0.985 1.00 63.88 149 ARG A N 1
ATOM 1163 C CA . ARG A 1 149 ? -10.142 13.017 0.203 1.00 63.88 149 ARG A CA 1
ATOM 1164 C C . ARG A 1 149 ? -11.371 13.092 1.097 1.00 63.88 149 ARG A C 1
ATOM 1166 O O . ARG A 1 149 ? -11.300 12.575 2.233 1.00 63.88 149 ARG A O 1
#

Secondary structure (DSSP, 8-state):
-EE---TTTTTSTTTHHHHHHHHHHHHHHHHHTT---EEE-PPPPTT-TTHHHHHHHHHHHHHHHTT-EEE-HHHHHHHHHHH-TTS--B-TTSSSB-HHHHHHHHHHHHHHHH----TT-S--TT--HHHHHHHHHHHHHHHHHHH--

Foldseek 3Di:
DEDEDALCQCPPPVRVVVVLVVLQVVLVVQVVVVHAYEYEQDADFQVCNVSLVSSLVSQVVSCVVRVYQYQSLRQLVSQLCVVCVVDQQDDPVSGHGDPLSVLLSVLSCCCRVVVDQCQPPPDQVPDDPVSSNSSSVSSNVSNCVSVVD

pLDDT: mean 96.34, std 4.22, range [63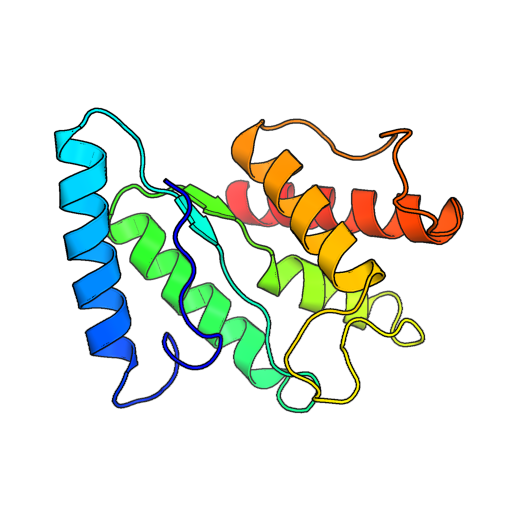.88, 98.88]

Sequence (149 aa):
MIIADCSQCPIHPQLKPVFHRYARKQSEVVTAHGARPIFFMTWAYKDRPDMSAQLAEQYTLAGNDNDALVIPAGLAFAKAIARRPELEFYQPDKRHPSLIGTYLAACTTYAAVFKKSPVGNTYAAGIDPVTARFLQQTAQDTVQEYFGR

Radius of gyration: 15.11 Å; chains: 1; bounding box: 40×29×38 Å